Protein AF-A0A8T7GQ48-F1 (afdb_monomer_lite)

Foldseek 3Di:
DDDPDDDLLVLLVLLLVLLVLLVVLLVVLCVDPLCVVLSVVLVVLSVLLNVVSVVCNVVSPLVPQSVSLQVSLVSLQVSLVVSVVVVNNSSSVSSNSSSVSSVVSNVSD

Radius of gyration: 14.79 Å; chains: 1; bounding box: 30×19×54 Å

Secondary structure (DSSP, 8-state):
----S--HHHHHHHHHHHHHHHHHHHHHHTTSSTTHHHHHHHHHHHHHHHHHHHHHHHHT-TTS--HHHHHHHHHHHHHHHHHHHTT-HHHHHHHHHHHHHHHHHHHH-

Sequence (109 aa):
MGEPLGGPVERLERIRELVLEALSLLREACRSVCARESCERLEDPVAAAMDEAEEAARLGAPWLRLQSLQQAARMLEEEASRLEAAGCVEEAGLLREAARRLYMADALA

Structure (mmCIF, N/CA/C/O backbone):
data_AF-A0A8T7GQ48-F1
#
_entry.id   AF-A0A8T7GQ48-F1
#
loop_
_atom_site.group_PDB
_atom_site.id
_atom_site.type_symbol
_atom_site.label_atom_id
_atom_site.label_alt_id
_atom_site.label_comp_id
_atom_site.label_asym_id
_atom_site.label_entity_id
_atom_site.label_seq_id
_atom_site.pdbx_PDB_ins_code
_atom_site.Cartn_x
_atom_site.Cartn_y
_atom_site.Cartn_z
_atom_site.occupancy
_atom_site.B_iso_or_equiv
_atom_site.auth_seq_id
_atom_site.auth_comp_id
_atom_site.auth_asym_id
_atom_site.auth_atom_id
_atom_site.pdbx_PDB_model_num
ATOM 1 N N . MET A 1 1 ? -4.141 -3.339 -39.719 1.00 41.97 1 MET A N 1
ATOM 2 C CA . MET A 1 1 ? -2.867 -2.879 -39.141 1.00 41.97 1 MET A CA 1
ATOM 3 C C . MET A 1 1 ? -3.191 -2.501 -37.711 1.00 41.97 1 MET A C 1
ATOM 5 O O . MET A 1 1 ? -3.859 -1.500 -37.518 1.00 41.97 1 MET A O 1
ATOM 9 N N . GLY A 1 2 ? -2.934 -3.398 -36.759 1.00 49.22 2 GLY A N 1
ATOM 10 C CA . GLY A 1 2 ? -3.160 -3.120 -35.342 1.00 49.22 2 GLY A CA 1
ATOM 11 C C . GLY A 1 2 ? -1.850 -2.606 -34.778 1.00 49.22 2 GLY A C 1
ATOM 12 O O . GLY A 1 2 ? -0.868 -3.344 -34.796 1.00 49.22 2 GLY A O 1
ATOM 13 N N . GLU A 1 3 ? -1.809 -1.340 -34.387 1.00 50.81 3 GLU A N 1
ATOM 14 C CA . GLU A 1 3 ? -0.673 -0.798 -33.648 1.00 50.81 3 GLU A CA 1
ATOM 15 C C . GLU A 1 3 ? -0.535 -1.607 -32.348 1.00 50.81 3 GLU A C 1
ATOM 17 O O . GLU A 1 3 ? -1.541 -1.828 -31.662 1.00 50.81 3 GLU A O 1
ATOM 22 N N . PRO A 1 4 ? 0.650 -2.165 -32.044 1.00 55.75 4 PRO A N 1
ATOM 23 C CA . PRO A 1 4 ? 0.827 -2.911 -30.818 1.00 55.75 4 PRO A CA 1
ATOM 24 C C . PRO A 1 4 ? 0.701 -1.946 -29.642 1.00 55.75 4 PRO A C 1
ATOM 26 O O . PRO A 1 4 ? 1.206 -0.828 -29.685 1.00 55.75 4 PRO A O 1
ATOM 29 N N . LEU A 1 5 ? -0.016 -2.428 -28.630 1.00 57.53 5 LEU A N 1
ATOM 30 C CA . LEU A 1 5 ? -0.135 -1.915 -27.268 1.00 57.53 5 LEU A CA 1
ATOM 31 C C . LEU A 1 5 ? 1.051 -1.030 -26.869 1.00 57.53 5 LEU A C 1
ATOM 33 O O . LEU A 1 5 ? 2.199 -1.425 -27.076 1.00 57.53 5 LEU A O 1
ATOM 37 N N . GLY A 1 6 ? 0.714 0.127 -26.298 1.00 56.41 6 GLY A N 1
ATOM 38 C CA . GLY A 1 6 ? 1.565 1.291 -26.096 1.00 56.41 6 GLY A CA 1
ATOM 39 C C . GLY A 1 6 ? 3.026 1.029 -25.742 1.00 56.41 6 GLY A C 1
ATOM 40 O O . GLY A 1 6 ? 3.387 0.054 -25.075 1.00 56.41 6 GLY A O 1
ATOM 41 N N . GLY A 1 7 ? 3.878 1.925 -26.231 1.00 65.44 7 GLY A N 1
ATOM 42 C CA . GLY A 1 7 ? 5.327 1.789 -26.149 1.00 65.44 7 GLY A CA 1
ATOM 43 C C . GLY A 1 7 ? 5.846 1.682 -24.705 1.00 65.44 7 GLY A C 1
ATOM 44 O O . GLY A 1 7 ? 5.127 1.965 -23.746 1.00 65.44 7 GLY A O 1
ATOM 45 N N . PRO A 1 8 ? 7.131 1.328 -24.515 1.00 68.12 8 PRO A N 1
ATOM 46 C CA . PRO A 1 8 ? 7.749 1.222 -23.187 1.00 68.12 8 PRO A CA 1
ATOM 47 C C . PRO A 1 8 ? 7.594 2.495 -22.332 1.00 68.12 8 PRO A C 1
ATOM 49 O O . PRO A 1 8 ? 7.585 2.408 -21.110 1.00 68.12 8 PRO A O 1
ATOM 52 N N . VAL A 1 9 ? 7.408 3.657 -22.965 1.00 71.31 9 VAL A N 1
ATOM 53 C CA . VAL A 1 9 ? 7.123 4.937 -22.301 1.00 71.31 9 VAL A CA 1
ATOM 54 C C . VAL A 1 9 ? 5.718 4.969 -21.685 1.00 71.31 9 VAL A C 1
ATOM 56 O O . VAL A 1 9 ? 5.598 5.261 -20.501 1.00 71.31 9 VAL A O 1
ATOM 59 N N . GLU A 1 10 ? 4.671 4.589 -22.425 1.00 77.56 10 GLU A N 1
ATOM 60 C CA . GLU A 1 10 ? 3.280 4.594 -21.930 1.00 77.56 10 GLU A CA 1
ATOM 61 C C . GLU A 1 10 ? 3.091 3.639 -20.745 1.00 77.56 10 GLU A C 1
ATOM 63 O O . GLU A 1 10 ? 2.353 3.921 -19.802 1.00 77.56 10 GLU A O 1
ATOM 68 N N . ARG A 1 11 ? 3.804 2.509 -20.761 1.00 78.12 11 ARG A N 1
ATOM 69 C CA . ARG A 1 11 ? 3.823 1.552 -19.651 1.00 78.12 11 ARG A CA 1
ATOM 70 C C . ARG A 1 11 ? 4.432 2.158 -18.384 1.00 78.12 11 ARG A C 1
ATOM 72 O O . ARG A 1 11 ? 3.855 2.009 -17.312 1.00 78.12 11 ARG A O 1
ATOM 79 N N . LEU A 1 12 ? 5.565 2.851 -18.503 1.00 76.69 12 LEU A N 1
ATOM 80 C CA . LEU A 1 12 ? 6.220 3.514 -17.371 1.00 76.69 12 LEU A CA 1
ATOM 81 C C . LEU A 1 12 ? 5.378 4.675 -16.828 1.00 76.69 12 LEU A C 1
ATOM 83 O O . LEU A 1 12 ? 5.261 4.827 -15.612 1.00 76.69 12 LEU A O 1
ATOM 87 N N . GLU A 1 13 ? 4.741 5.453 -17.706 1.00 81.62 13 GLU A N 1
ATOM 88 C CA . GLU A 1 13 ? 3.782 6.482 -17.292 1.00 81.62 13 GLU A CA 1
ATOM 89 C C . GLU A 1 13 ? 2.617 5.864 -16.517 1.00 81.62 13 GLU A C 1
ATOM 91 O O . GLU A 1 13 ? 2.270 6.356 -15.443 1.00 81.62 13 GLU A O 1
ATOM 96 N N . ARG A 1 14 ? 2.090 4.725 -16.979 1.00 86.00 14 ARG A N 1
ATOM 97 C CA . ARG A 1 14 ? 0.995 4.037 -16.294 1.00 86.00 14 ARG A CA 1
ATOM 98 C C . ARG A 1 14 ? 1.387 3.487 -14.923 1.00 86.00 14 ARG A C 1
ATOM 100 O O . ARG A 1 14 ? 0.605 3.592 -13.980 1.00 86.00 14 ARG A O 1
ATOM 107 N N . ILE A 1 15 ? 2.583 2.911 -14.799 1.00 83.56 15 ILE A N 1
ATOM 108 C CA . ILE A 1 15 ? 3.137 2.463 -13.510 1.00 83.56 15 ILE A CA 1
ATOM 109 C C . ILE A 1 15 ? 3.218 3.652 -12.549 1.00 83.56 15 ILE A C 1
ATOM 111 O O . ILE A 1 15 ? 2.735 3.569 -11.420 1.00 83.56 15 ILE A O 1
ATOM 115 N N . ARG A 1 16 ? 3.753 4.786 -13.015 1.00 82.94 16 ARG A N 1
ATOM 116 C CA . ARG A 1 16 ? 3.862 6.010 -12.215 1.00 82.94 16 ARG A CA 1
ATOM 117 C C . ARG A 1 16 ? 2.498 6.532 -11.762 1.00 82.94 16 ARG A C 1
ATOM 119 O O . ARG A 1 16 ? 2.359 6.895 -10.598 1.00 82.94 16 ARG A O 1
ATOM 126 N N . GLU A 1 17 ? 1.502 6.565 -12.647 1.00 88.56 17 GLU A N 1
ATOM 127 C CA . GLU A 1 17 ? 0.133 6.955 -12.285 1.00 88.56 17 GLU A CA 1
ATOM 128 C C . GLU A 1 17 ? -0.421 6.074 -11.162 1.00 88.56 17 GLU A C 1
ATOM 130 O O . GLU A 1 17 ? -0.879 6.594 -10.149 1.00 88.56 17 GLU A O 1
ATOM 135 N N . LEU A 1 18 ? -0.313 4.750 -11.298 1.00 89.56 18 LEU A N 1
ATOM 136 C CA . LEU A 1 18 ? -0.825 3.804 -10.304 1.00 89.56 18 LEU A CA 1
ATOM 137 C C . LEU A 1 18 ? -0.149 3.974 -8.937 1.00 89.56 18 LEU A C 1
ATOM 139 O O . LEU A 1 18 ? -0.826 3.939 -7.909 1.00 89.56 18 LEU A O 1
ATOM 143 N N . VAL A 1 19 ? 1.167 4.203 -8.914 1.00 85.56 19 VAL A N 1
ATOM 144 C CA . VAL A 1 19 ? 1.913 4.474 -7.675 1.00 85.56 19 VAL A CA 1
ATOM 145 C C . VAL A 1 19 ? 1.458 5.792 -7.035 1.00 85.56 19 VAL A C 1
ATOM 147 O O . VAL A 1 19 ? 1.228 5.845 -5.825 1.00 85.56 19 VAL A O 1
ATOM 150 N N . LEU A 1 20 ? 1.254 6.848 -7.830 1.00 87.19 20 LEU A N 1
ATOM 151 C CA . LEU A 1 20 ? 0.733 8.132 -7.342 1.00 87.19 20 LEU A CA 1
ATOM 152 C C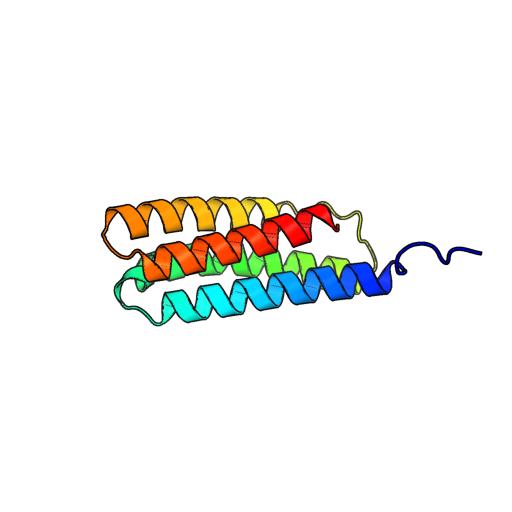 . LEU A 1 20 ? -0.692 8.015 -6.786 1.00 87.19 20 LEU A C 1
ATOM 154 O O . LEU A 1 20 ? -1.002 8.613 -5.754 1.00 87.19 20 LEU A O 1
ATOM 158 N N . GLU A 1 21 ? -1.549 7.227 -7.43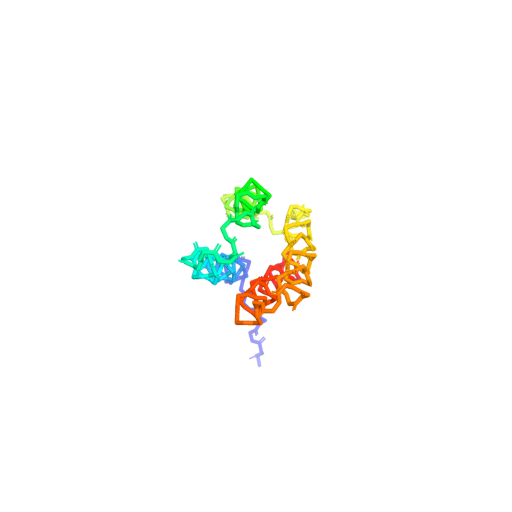1 1.00 91.50 21 GLU A N 1
ATOM 159 C CA . GLU A 1 21 ? -2.903 6.956 -6.947 1.00 91.50 21 GLU A CA 1
ATOM 160 C C . GLU A 1 21 ? -2.879 6.186 -5.617 1.00 91.50 21 GLU A C 1
ATOM 162 O O . GLU A 1 21 ? -3.588 6.568 -4.683 1.00 91.50 21 GLU A O 1
ATOM 167 N N . ALA A 1 22 ? -2.010 5.176 -5.480 1.00 89.38 22 ALA A N 1
ATOM 168 C CA . ALA A 1 22 ? -1.820 4.444 -4.224 1.00 89.38 22 ALA A CA 1
ATOM 169 C C . ALA A 1 22 ? -1.412 5.370 -3.065 1.00 89.38 22 ALA A C 1
ATOM 171 O O . ALA A 1 22 ? -1.956 5.280 -1.965 1.00 89.38 22 ALA A O 1
ATOM 172 N N . LEU A 1 23 ? -0.500 6.312 -3.318 1.00 86.75 23 LEU A N 1
ATOM 173 C CA . LEU A 1 23 ? -0.066 7.302 -2.328 1.00 86.75 23 LEU A CA 1
ATOM 174 C C . LEU A 1 23 ? -1.168 8.268 -1.929 1.00 86.75 23 LEU A C 1
ATOM 176 O O . LEU A 1 23 ? -1.251 8.657 -0.766 1.00 86.75 23 LEU A O 1
ATOM 180 N N . SER A 1 24 ? -1.986 8.695 -2.889 1.00 91.38 24 SER A N 1
ATOM 181 C CA . SER A 1 24 ? -3.107 9.583 -2.600 1.00 91.38 24 SER A CA 1
ATOM 182 C C . SER A 1 24 ? -4.084 8.908 -1.639 1.00 91.38 24 SER A C 1
ATOM 184 O O . SER A 1 24 ? -4.492 9.526 -0.657 1.00 91.38 24 SER A O 1
ATOM 186 N N . LEU A 1 25 ? -4.395 7.633 -1.882 1.00 92.19 25 LEU A N 1
ATOM 187 C CA . LEU A 1 25 ? -5.266 6.822 -1.029 1.00 92.19 25 LEU A CA 1
ATOM 188 C C . LEU A 1 25 ? -4.657 6.589 0.355 1.00 92.19 25 LEU A C 1
ATOM 190 O O . LEU A 1 25 ? -5.337 6.768 1.362 1.00 92.19 25 LEU A O 1
ATOM 194 N N . LEU A 1 26 ? -3.361 6.265 0.420 1.00 89.06 26 LEU A N 1
ATOM 195 C CA . LEU A 1 26 ? -2.648 6.135 1.689 1.00 89.06 26 LEU A CA 1
ATOM 196 C C . LEU A 1 26 ? -2.709 7.443 2.482 1.00 89.06 26 LEU A C 1
ATOM 198 O O . LEU A 1 26 ? -3.124 7.443 3.633 1.00 89.06 26 LEU A O 1
ATOM 202 N N . ARG A 1 27 ? -2.361 8.577 1.864 1.00 89.94 27 ARG A N 1
ATOM 203 C CA . ARG A 1 27 ? -2.414 9.898 2.512 1.00 89.94 27 ARG A CA 1
ATOM 204 C C . ARG A 1 27 ? -3.812 10.253 2.993 1.00 89.94 27 ARG A C 1
ATOM 206 O O . ARG A 1 27 ? -3.938 10.910 4.023 1.00 89.94 27 ARG A O 1
ATOM 213 N N . GLU A 1 28 ? -4.842 9.860 2.252 1.00 92.50 28 GLU A N 1
ATOM 214 C CA . GLU A 1 28 ? -6.227 10.031 2.671 1.00 92.50 28 GLU A CA 1
ATOM 215 C C . GLU A 1 28 ? -6.543 9.187 3.909 1.00 92.50 28 GLU A C 1
ATOM 217 O O . GLU A 1 28 ? -7.037 9.742 4.890 1.00 92.50 28 GLU A O 1
ATOM 222 N N . ALA A 1 29 ? -6.147 7.910 3.928 1.00 89.62 29 ALA A N 1
ATOM 223 C CA . ALA A 1 29 ? -6.280 7.051 5.104 1.00 89.62 29 ALA A CA 1
ATOM 224 C C . ALA A 1 29 ? -5.549 7.653 6.318 1.00 89.62 29 ALA A C 1
ATOM 226 O O . ALA A 1 29 ? -6.123 7.763 7.399 1.00 89.62 29 ALA A O 1
ATOM 227 N N . CYS A 1 30 ? -4.326 8.157 6.127 1.00 89.00 30 CYS A N 1
ATOM 228 C CA . CYS A 1 30 ? -3.495 8.739 7.187 1.00 89.00 30 CYS A CA 1
ATOM 229 C C . CYS A 1 30 ? -4.030 10.041 7.793 1.00 89.00 30 CYS A C 1
ATOM 231 O O . CYS A 1 30 ? -3.525 10.486 8.826 1.00 89.00 30 CYS A O 1
ATOM 233 N N . ARG A 1 31 ? -5.029 10.685 7.176 1.00 89.56 31 ARG A N 1
ATOM 234 C CA . ARG A 1 31 ? -5.712 11.836 7.791 1.00 89.56 31 ARG A CA 1
ATOM 235 C C . ARG A 1 31 ? -6.608 11.414 8.947 1.00 89.56 31 ARG A C 1
ATOM 237 O O . ARG A 1 31 ? -6.902 12.241 9.810 1.00 89.56 31 ARG A O 1
ATOM 244 N N . SER A 1 32 ? -7.037 10.156 8.964 1.00 88.88 32 SER A N 1
ATOM 245 C CA . SER A 1 32 ? -7.801 9.607 10.071 1.00 88.88 32 SER A CA 1
ATOM 246 C C . SER A 1 32 ? -6.896 9.291 11.253 1.00 88.88 32 SER A C 1
ATOM 248 O O . SER A 1 32 ? -5.804 8.740 11.113 1.00 88.88 32 SER A O 1
ATOM 250 N N . VAL A 1 33 ? -7.390 9.588 12.454 1.00 88.19 33 VAL A N 1
ATOM 251 C CA . VAL A 1 33 ? -6.707 9.222 13.700 1.00 88.19 33 VAL A CA 1
ATOM 252 C C . VAL A 1 33 ? -6.589 7.703 13.823 1.00 88.19 33 VAL A C 1
ATOM 254 O O . VAL A 1 33 ? -5.611 7.225 14.394 1.00 88.19 33 VAL A O 1
ATOM 257 N N . CYS A 1 34 ? -7.533 6.944 13.257 1.00 87.88 34 CYS A N 1
ATOM 258 C CA . CYS A 1 34 ? -7.519 5.493 13.383 1.00 87.88 34 CYS A CA 1
ATOM 259 C C . CYS A 1 34 ? -6.373 4.827 12.610 1.00 87.88 34 CYS A C 1
ATOM 261 O O . CYS A 1 34 ? -5.795 3.853 13.082 1.00 87.88 34 CYS A O 1
ATOM 263 N N . ALA A 1 35 ? -5.996 5.376 11.455 1.00 85.88 35 ALA A N 1
ATOM 264 C CA . ALA A 1 35 ? -4.938 4.814 10.618 1.00 85.88 35 ALA A CA 1
ATOM 265 C C . ALA A 1 35 ? -3.549 5.398 10.895 1.00 85.88 35 ALA A C 1
ATOM 267 O O . ALA A 1 35 ? -2.588 5.016 10.235 1.00 85.88 35 ALA A O 1
ATOM 268 N N . ARG A 1 36 ? -3.415 6.312 11.864 1.00 86.00 36 ARG A N 1
ATOM 269 C CA . ARG A 1 36 ? -2.170 7.054 12.099 1.00 86.00 36 ARG A CA 1
ATOM 270 C C . ARG A 1 36 ? -0.977 6.141 12.393 1.00 86.00 36 ARG A C 1
ATOM 272 O O . ARG A 1 36 ? 0.051 6.280 11.742 1.00 86.00 36 ARG A O 1
ATOM 279 N N . GLU A 1 37 ? -1.139 5.179 13.302 1.00 86.69 37 GLU A N 1
ATOM 280 C CA . GLU A 1 37 ? -0.072 4.223 13.643 1.00 86.69 37 GLU A CA 1
ATOM 281 C C . GLU A 1 37 ? 0.276 3.313 12.453 1.00 86.69 37 GLU A C 1
ATOM 283 O O . GLU A 1 37 ? 1.448 3.063 12.173 1.00 86.69 37 GLU A O 1
ATOM 288 N N . SER A 1 38 ? -0.736 2.839 11.718 1.00 86.50 38 SER A N 1
ATOM 289 C CA . SER A 1 38 ? -0.536 2.047 10.500 1.00 86.50 38 SER A CA 1
ATOM 290 C C . SER A 1 38 ? 0.228 2.838 9.439 1.00 86.50 38 SER A C 1
ATOM 292 O O . SER A 1 38 ? 1.124 2.305 8.797 1.00 86.50 38 SER A O 1
ATOM 294 N N . CYS A 1 39 ? -0.064 4.128 9.295 1.00 86.81 39 CYS A N 1
ATOM 295 C CA . CYS A 1 39 ? 0.628 5.004 8.362 1.00 86.81 39 CYS A CA 1
ATOM 296 C C . CYS A 1 39 ? 2.095 5.236 8.715 1.00 86.81 39 CYS A C 1
ATOM 298 O O . CYS A 1 39 ? 2.929 5.209 7.817 1.00 86.81 39 CYS A O 1
ATOM 300 N N . GLU A 1 40 ? 2.429 5.390 9.998 1.00 8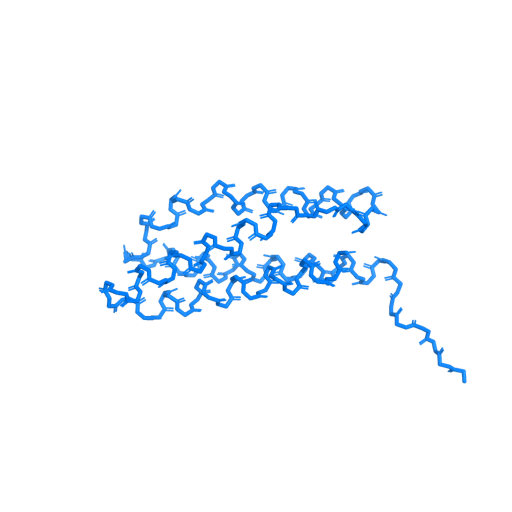6.81 40 GLU A N 1
ATOM 301 C CA . GLU A 1 40 ? 3.830 5.480 10.436 1.00 86.81 40 GLU A CA 1
ATOM 302 C C . GLU A 1 40 ? 4.612 4.203 10.087 1.00 86.81 40 GLU A C 1
ATOM 304 O O . GLU A 1 40 ? 5.780 4.272 9.716 1.00 86.81 40 GLU A O 1
ATOM 309 N N . ARG A 1 41 ? 3.965 3.030 10.130 1.00 85.25 41 ARG A N 1
ATOM 310 C CA . ARG A 1 41 ? 4.584 1.761 9.701 1.00 85.25 41 ARG A CA 1
ATOM 311 C C . ARG A 1 41 ? 4.711 1.615 8.186 1.00 85.25 41 ARG A C 1
ATOM 313 O O . ARG A 1 41 ? 5.572 0.871 7.722 1.00 85.25 41 ARG A O 1
ATOM 320 N N . LEU A 1 42 ? 3.827 2.261 7.430 1.00 85.81 42 LEU A N 1
ATOM 321 C CA . LEU A 1 42 ? 3.747 2.149 5.974 1.00 85.81 42 LEU A CA 1
ATOM 322 C C . LEU A 1 42 ? 4.574 3.209 5.237 1.00 85.81 42 LEU A C 1
ATOM 324 O O . LEU A 1 42 ? 4.808 3.046 4.045 1.00 85.81 42 LEU A O 1
ATOM 328 N N . GLU A 1 43 ? 5.032 4.263 5.915 1.00 82.81 43 GLU A N 1
ATOM 329 C CA . GLU A 1 43 ? 5.791 5.359 5.299 1.00 82.81 43 GLU A CA 1
ATOM 330 C C . GLU A 1 43 ? 7.077 4.869 4.611 1.00 82.81 43 GLU A C 1
ATOM 332 O O . GLU A 1 43 ? 7.241 5.074 3.409 1.00 82.81 43 GLU A O 1
ATOM 337 N N . ASP A 1 44 ? 7.935 4.154 5.340 1.00 83.62 44 ASP A N 1
ATOM 338 C CA . ASP A 1 44 ? 9.195 3.585 4.839 1.00 83.62 44 ASP A CA 1
ATOM 339 C C . ASP A 1 44 ? 9.019 2.617 3.647 1.00 83.62 44 ASP A C 1
ATOM 341 O O . ASP A 1 44 ? 9.621 2.839 2.593 1.00 83.62 44 ASP A O 1
ATOM 345 N N . PRO A 1 45 ? 8.192 1.552 3.742 1.00 81.44 45 PRO A N 1
ATOM 346 C CA . PRO A 1 45 ? 8.051 0.591 2.647 1.00 81.44 45 PRO A CA 1
ATOM 347 C C . PRO A 1 45 ? 7.407 1.210 1.403 1.00 81.44 45 PRO A C 1
ATOM 349 O O . PRO A 1 45 ? 7.753 0.837 0.282 1.00 81.44 45 PRO A O 1
ATOM 352 N N . VAL A 1 46 ? 6.489 2.165 1.574 1.00 79.00 46 VAL A N 1
ATOM 353 C CA . VAL A 1 46 ? 5.863 2.854 0.442 1.00 79.00 46 VAL A CA 1
ATOM 354 C C . VAL A 1 46 ? 6.840 3.837 -0.201 1.00 79.00 46 VAL A C 1
ATOM 356 O O . VAL A 1 46 ? 6.876 3.910 -1.428 1.00 79.00 46 VAL A O 1
ATOM 359 N N . ALA A 1 47 ? 7.673 4.533 0.580 1.00 82.56 47 ALA A N 1
ATOM 360 C CA . ALA A 1 47 ? 8.744 5.374 0.047 1.00 82.56 47 ALA A CA 1
ATOM 361 C C . ALA A 1 47 ? 9.756 4.551 -0.768 1.00 82.56 47 ALA A C 1
ATOM 363 O O . ALA A 1 47 ? 10.025 4.889 -1.917 1.00 82.56 47 ALA A O 1
ATOM 364 N N . ALA A 1 48 ? 10.216 3.409 -0.247 1.00 83.38 48 ALA A N 1
ATOM 365 C CA . ALA A 1 48 ? 11.113 2.511 -0.981 1.00 83.38 48 ALA A CA 1
ATOM 366 C C . ALA A 1 48 ? 10.504 2.031 -2.313 1.00 83.38 48 ALA A C 1
ATOM 368 O O . ALA A 1 48 ? 11.172 2.006 -3.347 1.00 83.38 48 ALA A O 1
ATOM 369 N N . ALA A 1 49 ? 9.210 1.701 -2.311 1.00 81.06 49 ALA A N 1
ATOM 370 C CA . ALA A 1 49 ? 8.496 1.307 -3.519 1.00 81.06 49 ALA A CA 1
ATOM 371 C C . ALA A 1 49 ? 8.377 2.448 -4.550 1.00 81.06 49 ALA A C 1
ATOM 373 O O . ALA A 1 49 ? 8.393 2.190 -5.756 1.00 81.06 49 ALA A O 1
ATOM 374 N N . MET A 1 50 ? 8.284 3.705 -4.096 1.00 77.00 50 MET A N 1
ATOM 375 C CA . MET A 1 50 ? 8.322 4.878 -4.973 1.00 77.00 50 MET A CA 1
ATOM 376 C C . MET A 1 50 ? 9.695 5.098 -5.595 1.00 77.00 50 MET A C 1
ATOM 378 O O . MET A 1 50 ? 9.768 5.314 -6.803 1.00 77.00 50 MET A O 1
ATOM 382 N N . ASP A 1 51 ? 10.754 5.069 -4.784 1.00 83.31 51 ASP A N 1
ATOM 383 C CA . ASP A 1 51 ? 12.125 5.271 -5.252 1.00 83.31 51 ASP A CA 1
ATOM 384 C C . ASP A 1 51 ? 12.484 4.235 -6.325 1.00 83.31 51 ASP A C 1
ATOM 386 O O . ASP A 1 51 ? 12.997 4.595 -7.383 1.00 83.31 51 ASP A O 1
ATOM 390 N N . GLU A 1 52 ? 12.109 2.966 -6.125 1.00 80.06 52 GLU A N 1
ATOM 391 C CA . GLU A 1 52 ? 12.298 1.925 -7.141 1.00 80.06 52 GLU A CA 1
ATOM 392 C C . GLU A 1 52 ? 11.511 2.199 -8.429 1.00 80.06 52 GLU A C 1
ATOM 394 O O . GLU A 1 52 ? 12.046 2.031 -9.528 1.00 80.06 52 GLU A O 1
ATOM 399 N N . ALA A 1 53 ? 10.253 2.636 -8.323 1.00 74.75 53 ALA A N 1
ATOM 400 C CA . ALA A 1 53 ? 9.437 2.948 -9.494 1.00 74.75 53 ALA A CA 1
ATOM 401 C C . ALA A 1 53 ? 9.980 4.165 -10.269 1.00 74.75 53 ALA A C 1
ATOM 403 O O . ALA A 1 53 ? 10.001 4.157 -11.504 1.00 74.75 53 ALA A O 1
ATOM 404 N N . GLU A 1 54 ? 10.445 5.204 -9.567 1.00 76.62 54 GLU A N 1
ATOM 405 C CA . GLU A 1 54 ? 11.061 6.385 -10.179 1.00 76.62 54 GLU A CA 1
ATOM 406 C C . GLU A 1 54 ? 12.410 6.043 -10.823 1.00 76.62 54 GLU A C 1
ATOM 408 O O . GLU A 1 54 ? 12.694 6.481 -11.942 1.00 76.62 54 GLU A O 1
ATOM 413 N N . GLU A 1 55 ? 13.220 5.214 -10.167 1.00 79.88 55 GLU A N 1
ATOM 414 C CA . GLU A 1 55 ? 14.496 4.752 -10.701 1.00 79.88 55 GLU A CA 1
ATOM 415 C C . GLU A 1 55 ? 14.303 3.870 -11.941 1.00 79.88 55 GLU A C 1
ATOM 417 O O . GLU A 1 55 ? 14.957 4.098 -12.962 1.00 79.88 55 GLU A O 1
ATOM 422 N N . ALA A 1 56 ? 13.347 2.936 -11.926 1.00 73.31 56 ALA A N 1
ATOM 423 C CA . ALA A 1 56 ? 13.008 2.124 -13.096 1.00 73.31 56 ALA A CA 1
ATOM 424 C C . ALA A 1 56 ? 12.536 2.986 -14.280 1.00 73.31 56 ALA A C 1
ATOM 426 O O . ALA A 1 56 ? 12.950 2.753 -15.424 1.00 73.31 56 ALA A O 1
ATOM 427 N N . ALA A 1 57 ? 11.736 4.024 -14.012 1.00 71.06 57 ALA A N 1
ATOM 428 C CA . ALA A 1 57 ? 11.315 4.991 -15.021 1.00 71.06 57 ALA A CA 1
ATOM 429 C C . ALA A 1 57 ? 12.492 5.815 -15.567 1.00 71.06 57 ALA A C 1
ATOM 431 O O . ALA A 1 57 ? 12.605 5.988 -16.782 1.00 71.06 57 ALA A O 1
ATOM 432 N N . ARG A 1 58 ? 13.404 6.280 -14.701 1.00 72.88 58 ARG A N 1
ATOM 433 C CA . ARG A 1 58 ? 14.604 7.040 -15.096 1.00 72.88 58 ARG A CA 1
ATOM 434 C C . ARG A 1 58 ? 15.570 6.199 -15.929 1.00 72.88 58 ARG A C 1
ATOM 436 O O . ARG A 1 58 ? 16.144 6.706 -16.890 1.00 72.88 58 ARG A O 1
ATOM 443 N N . LEU A 1 59 ? 15.762 4.935 -15.562 1.00 76.75 59 LEU A N 1
ATOM 444 C CA . LEU A 1 59 ? 16.657 4.007 -16.255 1.00 76.75 59 LEU A CA 1
ATOM 445 C C . LEU A 1 59 ? 16.044 3.445 -17.546 1.00 76.75 59 LEU A C 1
ATOM 447 O O . LEU A 1 59 ? 16.753 2.799 -18.317 1.00 76.75 59 LEU A O 1
ATOM 451 N N . GLY A 1 60 ? 14.745 3.668 -17.787 1.00 68.50 60 GLY A N 1
ATOM 452 C CA . GLY A 1 60 ? 14.023 3.050 -18.899 1.00 68.50 60 GLY A CA 1
ATOM 453 C C . GLY A 1 60 ? 14.059 1.522 -18.824 1.00 68.50 60 GLY A C 1
ATOM 454 O O . GLY A 1 60 ? 14.103 0.858 -19.859 1.00 68.50 60 GLY A O 1
ATOM 455 N N . ALA A 1 61 ? 14.100 0.976 -17.606 1.00 67.56 61 ALA A N 1
ATOM 456 C CA . ALA A 1 61 ? 14.303 -0.439 -17.325 1.00 67.56 61 ALA A CA 1
ATOM 457 C C . ALA A 1 61 ? 13.020 -1.048 -16.732 1.00 67.56 61 ALA A C 1
ATOM 459 O O . ALA A 1 61 ? 12.974 -1.316 -15.532 1.00 67.56 61 ALA A O 1
ATOM 460 N N . PRO A 1 62 ? 11.973 -1.285 -17.548 1.00 59.47 62 PRO A N 1
ATOM 461 C CA . PRO A 1 62 ? 10.709 -1.846 -17.063 1.00 59.47 62 PRO A CA 1
ATOM 462 C C . PRO A 1 62 ? 10.881 -3.255 -16.476 1.00 59.47 62 PRO A C 1
ATOM 464 O O . PRO A 1 62 ? 10.149 -3.640 -15.583 1.00 59.47 62 PRO A O 1
ATOM 467 N N . TRP A 1 63 ? 11.912 -3.995 -16.898 1.00 59.72 63 TRP A N 1
ATOM 468 C CA . TRP A 1 63 ? 12.240 -5.335 -16.393 1.00 59.72 63 TRP A CA 1
ATOM 469 C C . TRP A 1 63 ? 12.882 -5.357 -14.999 1.00 59.72 63 TRP A C 1
ATOM 471 O O . TRP A 1 63 ? 13.249 -6.438 -14.521 1.00 59.72 63 TRP A O 1
ATOM 481 N N . LEU A 1 64 ? 13.098 -4.204 -14.356 1.00 64.94 64 LEU A N 1
ATOM 482 C CA . LEU A 1 64 ? 13.550 -4.198 -12.972 1.00 64.94 64 LEU A CA 1
ATOM 483 C C . LEU A 1 64 ? 12.414 -4.768 -12.119 1.00 64.94 64 LEU A C 1
ATOM 485 O O . LEU A 1 64 ? 11.327 -4.205 -12.069 1.00 64.94 64 LEU A O 1
ATOM 489 N N . ARG A 1 65 ? 12.645 -5.913 -11.472 1.00 63.31 65 ARG A N 1
ATOM 490 C CA . ARG A 1 65 ? 11.666 -6.475 -10.538 1.00 63.31 65 ARG A CA 1
ATOM 491 C C . ARG A 1 65 ? 11.487 -5.492 -9.388 1.00 63.31 65 ARG A C 1
ATOM 493 O O . ARG A 1 65 ? 12.376 -5.393 -8.544 1.00 63.31 65 ARG A O 1
ATOM 500 N N . LEU A 1 66 ? 10.336 -4.834 -9.351 1.00 68.38 66 LEU A N 1
ATOM 501 C CA . LEU A 1 66 ? 9.951 -3.889 -8.310 1.00 68.38 66 LEU A CA 1
ATOM 502 C C . LEU A 1 66 ? 9.504 -4.658 -7.058 1.00 68.38 66 LEU A C 1
ATOM 504 O O . LEU A 1 66 ? 8.334 -4.650 -6.678 1.00 68.38 66 LEU A O 1
ATOM 508 N N . GLN A 1 67 ? 10.431 -5.391 -6.432 1.00 75.38 67 GLN A N 1
ATOM 509 C CA . GLN A 1 67 ? 10.128 -6.221 -5.258 1.00 75.38 67 GLN A CA 1
ATOM 510 C C . GLN A 1 67 ? 9.538 -5.387 -4.117 1.00 75.38 67 GLN A C 1
ATOM 512 O O . GLN A 1 67 ? 8.678 -5.882 -3.382 1.00 75.38 67 GLN A O 1
ATOM 517 N N . SER A 1 68 ? 9.925 -4.112 -4.025 1.00 83.19 68 SER A N 1
ATOM 518 C CA . SER A 1 68 ? 9.361 -3.190 -3.045 1.00 83.19 68 SER A CA 1
ATOM 519 C C . SER A 1 68 ? 7.891 -2.858 -3.302 1.00 83.19 68 SER A C 1
ATOM 521 O O . SER A 1 68 ? 7.159 -2.671 -2.334 1.00 83.19 68 SER A O 1
ATOM 523 N N . LEU A 1 69 ? 7.394 -2.878 -4.551 1.00 82.62 69 LEU A N 1
ATOM 524 C CA . LEU A 1 69 ? 5.956 -2.701 -4.821 1.00 82.62 69 LEU A CA 1
ATOM 525 C C . LEU A 1 69 ? 5.133 -3.861 -4.263 1.00 82.62 69 LEU A C 1
ATOM 527 O O . LEU A 1 69 ? 4.128 -3.624 -3.595 1.00 82.62 69 LEU A O 1
ATOM 531 N N . GLN A 1 70 ? 5.560 -5.110 -4.490 1.00 86.00 70 GLN A N 1
ATOM 532 C CA . GLN A 1 70 ? 4.867 -6.272 -3.921 1.00 86.00 70 GLN A CA 1
ATOM 533 C C . GLN A 1 70 ? 4.928 -6.279 -2.394 1.00 86.00 70 GLN A C 1
ATOM 535 O O . GLN A 1 70 ? 3.945 -6.628 -1.738 1.00 86.00 70 GLN A O 1
ATOM 540 N N . GLN A 1 71 ? 6.073 -5.905 -1.821 1.00 89.56 71 GLN A N 1
ATOM 541 C CA . GLN A 1 71 ? 6.224 -5.824 -0.374 1.00 89.56 71 GLN A CA 1
ATOM 542 C C . GLN A 1 71 ? 5.314 -4.744 0.220 1.00 89.56 71 GLN A C 1
ATOM 544 O O . GLN A 1 71 ? 4.564 -5.032 1.152 1.00 89.56 71 GLN A O 1
ATOM 549 N N . ALA A 1 72 ? 5.315 -3.539 -0.352 1.00 89.19 72 ALA A N 1
ATOM 550 C CA . ALA A 1 72 ? 4.443 -2.450 0.072 1.00 89.19 72 ALA A CA 1
ATOM 551 C C . ALA A 1 72 ? 2.959 -2.817 -0.080 1.00 89.19 72 ALA A C 1
ATOM 553 O O . ALA A 1 72 ? 2.175 -2.573 0.836 1.00 89.19 72 ALA A O 1
ATOM 554 N N . ALA A 1 73 ? 2.574 -3.468 -1.183 1.00 91.44 73 ALA A N 1
ATOM 555 C CA . ALA A 1 73 ? 1.205 -3.935 -1.401 1.00 91.44 73 ALA A CA 1
ATOM 556 C C . ALA A 1 73 ? 0.754 -4.922 -0.314 1.00 91.44 73 ALA A C 1
ATOM 558 O O . ALA A 1 73 ? -0.321 -4.756 0.259 1.00 91.44 73 ALA A O 1
ATOM 559 N N . ARG A 1 74 ? 1.596 -5.901 0.036 1.00 92.19 74 ARG A N 1
ATOM 560 C CA . ARG A 1 74 ? 1.298 -6.846 1.123 1.00 92.19 74 ARG A CA 1
ATOM 561 C C . ARG A 1 74 ? 1.163 -6.157 2.472 1.00 92.19 74 ARG A C 1
ATOM 563 O O . ARG A 1 74 ? 0.207 -6.427 3.191 1.00 92.19 74 ARG A O 1
ATOM 570 N N . MET A 1 75 ? 2.075 -5.244 2.795 1.00 93.12 75 MET A N 1
ATOM 571 C CA . MET A 1 75 ? 2.008 -4.505 4.057 1.00 93.12 75 MET A CA 1
ATOM 572 C C . MET A 1 75 ? 0.731 -3.662 4.150 1.00 93.12 75 MET A C 1
ATOM 574 O O . MET A 1 75 ? 0.101 -3.621 5.205 1.00 93.12 75 MET A O 1
ATOM 578 N N . LEU A 1 76 ? 0.303 -3.047 3.043 1.00 93.44 76 LEU A N 1
ATOM 579 C CA . LEU A 1 76 ? -0.970 -2.328 2.969 1.00 93.44 76 LEU A CA 1
ATOM 580 C C . LEU A 1 76 ? -2.171 -3.252 3.227 1.00 93.44 76 LEU A C 1
ATOM 582 O O . LEU A 1 76 ? -3.086 -2.859 3.947 1.00 93.44 76 LEU A O 1
ATOM 586 N N . GLU A 1 77 ? -2.176 -4.480 2.699 1.00 94.69 77 GLU A N 1
ATOM 587 C CA . GLU A 1 77 ? -3.242 -5.462 2.969 1.00 94.69 77 GLU A CA 1
ATOM 588 C C . GLU A 1 77 ? -3.259 -5.944 4.427 1.00 94.69 77 GLU A C 1
ATOM 590 O O . GLU A 1 77 ? -4.331 -6.126 5.020 1.00 94.69 77 GLU A O 1
ATOM 595 N N . GLU A 1 78 ? -2.082 -6.142 5.023 1.00 93.75 78 GLU A N 1
ATOM 596 C CA . GLU A 1 78 ? -1.953 -6.520 6.430 1.00 93.75 78 GLU A CA 1
ATOM 597 C C . GLU A 1 78 ? -2.473 -5.409 7.350 1.00 93.75 78 GLU A C 1
ATOM 599 O O . GLU A 1 78 ? -3.275 -5.677 8.248 1.00 93.75 78 GLU A O 1
ATOM 604 N N . GLU A 1 79 ? -2.085 -4.157 7.104 1.00 93.19 79 GLU A N 1
ATOM 605 C CA . GLU A 1 79 ? -2.571 -3.010 7.875 1.00 93.19 79 GLU A CA 1
ATOM 606 C C . GLU A 1 79 ? -4.059 -2.743 7.632 1.00 93.19 79 GLU A C 1
ATOM 608 O O . GLU A 1 79 ? -4.792 -2.482 8.585 1.00 93.19 79 GLU A O 1
ATOM 613 N N . ALA A 1 80 ? -4.556 -2.910 6.403 1.00 93.44 80 ALA A N 1
ATOM 614 C CA . ALA A 1 80 ? -5.988 -2.842 6.124 1.00 93.44 80 ALA A CA 1
ATOM 615 C C . ALA A 1 80 ? -6.784 -3.846 6.967 1.00 93.44 80 ALA A C 1
ATOM 617 O O . ALA A 1 80 ? -7.820 -3.511 7.539 1.00 93.44 80 ALA A O 1
ATOM 618 N N . SER A 1 81 ? -6.286 -5.078 7.077 1.00 94.56 81 SER A N 1
ATOM 619 C CA . SER A 1 81 ? -6.936 -6.122 7.873 1.00 94.56 81 SER A CA 1
ATOM 620 C C . SER A 1 81 ? -6.940 -5.780 9.367 1.00 94.56 81 SER A C 1
ATOM 622 O O . SER A 1 81 ? -7.921 -6.052 10.060 1.00 94.56 81 SER A O 1
ATOM 624 N N . ARG A 1 82 ? -5.878 -5.134 9.868 1.00 93.19 82 ARG A N 1
ATOM 625 C CA . ARG A 1 82 ? -5.818 -4.634 11.252 1.00 93.19 82 ARG A CA 1
ATOM 626 C C . ARG A 1 82 ? -6.804 -3.496 11.497 1.00 93.19 82 ARG A C 1
ATOM 628 O O . ARG A 1 82 ? -7.495 -3.516 12.513 1.00 93.19 82 ARG A O 1
ATOM 635 N N . LEU A 1 83 ? -6.900 -2.541 10.573 1.00 92.44 83 LEU A N 1
ATOM 636 C CA . LEU A 1 83 ? -7.838 -1.422 10.677 1.00 92.44 83 LEU A CA 1
ATOM 637 C C . LEU A 1 83 ? -9.288 -1.891 10.637 1.00 92.44 83 LEU A C 1
ATOM 639 O O . LEU A 1 83 ? -10.093 -1.453 11.454 1.00 92.44 83 LEU A O 1
ATOM 643 N N . GLU A 1 84 ? -9.616 -2.844 9.767 1.00 93.19 84 GLU A N 1
ATOM 644 C CA . GLU A 1 84 ? -10.955 -3.427 9.720 1.00 93.19 84 GLU A CA 1
ATOM 645 C C . GLU A 1 84 ? -11.304 -4.152 11.029 1.00 93.19 84 GLU A C 1
ATOM 647 O O . GLU A 1 84 ? -12.395 -3.958 11.565 1.00 93.19 84 GLU A O 1
ATOM 652 N N . ALA A 1 85 ? -10.361 -4.912 11.602 1.00 92.88 85 ALA A N 1
ATOM 653 C CA . ALA A 1 85 ? -10.539 -5.555 12.906 1.00 92.88 85 ALA A CA 1
ATOM 654 C C . ALA A 1 85 ? -10.712 -4.545 14.059 1.00 92.88 85 ALA A C 1
ATOM 656 O O . ALA A 1 85 ? -11.386 -4.847 15.044 1.00 92.88 85 ALA A O 1
ATOM 657 N N . ALA A 1 86 ? -10.138 -3.346 13.929 1.00 90.62 86 ALA A N 1
ATOM 658 C CA . ALA A 1 86 ? -10.310 -2.232 14.862 1.00 90.62 86 ALA A CA 1
ATOM 659 C C . ALA A 1 86 ? -11.598 -1.412 14.621 1.00 90.62 86 ALA A C 1
ATOM 661 O O . ALA A 1 86 ? -11.889 -0.500 15.394 1.00 90.62 86 ALA A O 1
ATOM 662 N N . GLY A 1 87 ? -12.384 -1.735 13.585 1.00 92.38 87 GLY A N 1
ATOM 663 C CA . GLY A 1 87 ? -13.624 -1.033 13.229 1.00 92.38 87 GLY A CA 1
ATOM 664 C C . GLY A 1 87 ? -13.443 0.161 12.284 1.00 92.38 87 GLY A C 1
ATOM 665 O O . GLY A 1 87 ? -14.401 0.890 12.035 1.00 92.38 87 GLY A O 1
ATOM 666 N N . CYS A 1 88 ? -12.247 0.348 11.730 1.00 92.69 88 CYS A N 1
ATOM 667 C CA . CYS A 1 88 ? -11.879 1.452 10.841 1.00 92.69 88 CYS A CA 1
ATOM 668 C C . CYS A 1 88 ? -11.962 1.010 9.380 1.00 92.69 88 CYS A C 1
ATOM 670 O O . CYS A 1 88 ? -10.967 0.807 8.682 1.00 92.69 88 CYS A O 1
ATOM 672 N N . VAL A 1 89 ? -13.202 0.748 8.962 1.00 93.44 89 VAL A N 1
ATOM 673 C CA . VAL A 1 89 ? -13.534 0.094 7.689 1.00 93.44 89 VAL A CA 1
ATOM 674 C C . VAL A 1 89 ? -13.240 0.996 6.488 1.00 93.44 89 VAL A C 1
ATOM 676 O O . VAL A 1 89 ? -12.802 0.501 5.450 1.00 93.44 89 VAL A O 1
ATOM 679 N N . GLU A 1 90 ? -13.451 2.308 6.613 1.00 93.31 90 GLU A N 1
ATOM 680 C CA . GLU A 1 90 ? -13.194 3.257 5.522 1.00 93.31 90 GLU A CA 1
ATOM 681 C C . GLU A 1 90 ? -11.695 3.344 5.216 1.00 93.31 90 GLU A C 1
ATOM 683 O O . GLU A 1 90 ? -11.280 3.198 4.066 1.00 93.31 90 GLU A O 1
ATOM 688 N N . GLU A 1 91 ? -10.866 3.475 6.251 1.00 93.31 91 GLU A N 1
ATOM 689 C CA . GLU A 1 91 ? -9.413 3.518 6.122 1.00 93.31 91 GLU A CA 1
ATOM 690 C C . GLU A 1 91 ? -8.853 2.184 5.626 1.00 93.31 91 GLU A C 1
ATOM 692 O O . GLU A 1 91 ? -7.993 2.165 4.745 1.00 93.31 91 GLU A O 1
ATOM 697 N N . ALA A 1 92 ? -9.380 1.061 6.123 1.00 92.62 92 ALA A N 1
ATOM 698 C CA . ALA A 1 92 ? -9.046 -0.260 5.601 1.00 92.62 92 ALA A CA 1
ATOM 699 C C . ALA A 1 92 ? -9.362 -0.380 4.101 1.00 92.62 92 ALA A C 1
ATOM 701 O O . ALA A 1 92 ? -8.569 -0.937 3.340 1.00 92.62 92 ALA A O 1
ATOM 702 N N . GLY A 1 93 ? -10.498 0.168 3.657 1.00 94.75 93 GLY A N 1
ATOM 703 C CA . GLY A 1 93 ? -10.879 0.224 2.246 1.00 94.75 9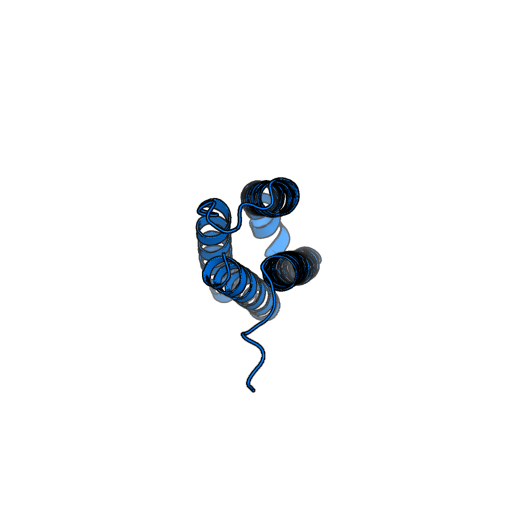3 GLY A CA 1
ATOM 704 C C . GLY A 1 93 ? -9.878 1.007 1.395 1.00 94.75 93 GLY A C 1
ATOM 705 O O . GLY A 1 93 ? -9.453 0.518 0.346 1.00 94.75 93 GLY A O 1
ATOM 706 N N . LEU A 1 94 ? -9.445 2.177 1.873 1.00 95.06 94 LEU A N 1
ATOM 707 C CA . LEU A 1 94 ? -8.430 2.998 1.206 1.00 95.06 94 LEU A CA 1
ATOM 708 C C . LEU A 1 94 ? -7.084 2.271 1.096 1.00 95.06 94 LEU A C 1
ATOM 710 O O . LEU A 1 94 ? -6.484 2.260 0.021 1.00 95.06 94 LEU A O 1
ATOM 714 N N . LEU A 1 95 ? -6.633 1.611 2.171 1.00 93.44 95 LEU A N 1
ATOM 715 C CA . LEU A 1 95 ? -5.388 0.835 2.156 1.00 93.44 95 LEU A CA 1
ATOM 716 C C . LEU A 1 95 ? -5.457 -0.363 1.195 1.00 93.44 95 LEU A C 1
ATOM 718 O O . LEU A 1 95 ? -4.490 -0.626 0.480 1.00 93.44 95 LEU A O 1
ATOM 722 N N . ARG A 1 96 ? -6.600 -1.059 1.105 1.00 95.12 96 ARG A N 1
ATOM 723 C CA . ARG A 1 96 ? -6.785 -2.147 0.123 1.00 95.12 96 ARG A CA 1
AT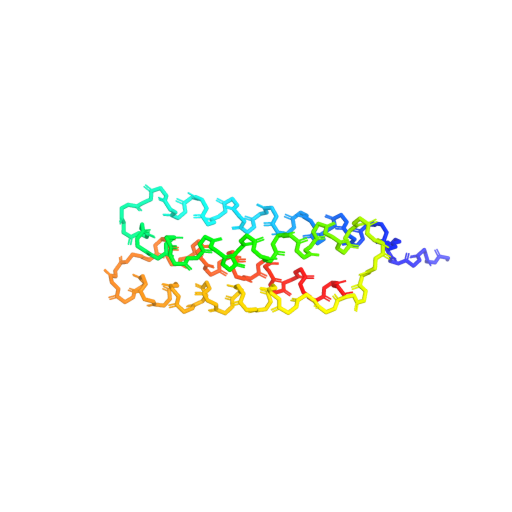OM 724 C C . ARG A 1 96 ? -6.771 -1.645 -1.312 1.00 95.12 96 ARG A C 1
ATOM 726 O O . ARG A 1 96 ? -6.161 -2.279 -2.170 1.00 95.12 96 ARG A O 1
ATOM 733 N N . GLU A 1 97 ? -7.430 -0.523 -1.590 1.00 95.81 97 GLU A N 1
ATOM 734 C CA . GLU A 1 97 ? -7.402 0.058 -2.932 1.00 95.81 97 GLU A CA 1
ATOM 735 C C . GLU A 1 97 ? -5.981 0.525 -3.285 1.00 95.81 97 GLU A C 1
ATOM 737 O O . GLU A 1 97 ? -5.523 0.273 -4.399 1.00 95.81 97 GLU A O 1
ATOM 742 N N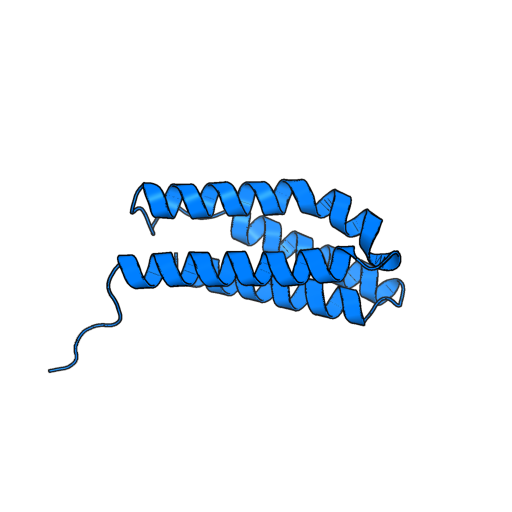 . ALA A 1 98 ? -5.233 1.091 -2.331 1.00 92.62 98 ALA A N 1
ATOM 743 C CA . ALA A 1 98 ? -3.825 1.428 -2.523 1.00 92.62 98 ALA A CA 1
ATOM 744 C C . ALA A 1 98 ? -2.981 0.186 -2.862 1.00 92.62 98 ALA A C 1
ATOM 746 O O . ALA A 1 98 ? -2.266 0.188 -3.865 1.00 92.62 98 ALA A O 1
ATOM 747 N N . ALA A 1 99 ? -3.123 -0.902 -2.095 1.00 93.06 99 ALA A N 1
ATOM 748 C CA . ALA A 1 99 ? -2.444 -2.171 -2.369 1.00 93.06 99 ALA A CA 1
ATOM 749 C C . ALA A 1 99 ? -2.761 -2.695 -3.775 1.00 93.06 99 ALA A C 1
ATOM 751 O O . ALA A 1 99 ? -1.872 -3.106 -4.523 1.00 93.06 99 ALA A O 1
ATOM 752 N N . ARG A 1 100 ? -4.034 -2.616 -4.175 1.00 93.88 100 ARG A N 1
ATOM 753 C CA . ARG A 1 100 ? -4.491 -3.024 -5.504 1.00 93.88 100 ARG A CA 1
ATOM 754 C C . ARG A 1 100 ? -3.810 -2.232 -6.617 1.00 93.88 100 ARG A C 1
ATOM 756 O O . ARG A 1 100 ? -3.419 -2.831 -7.619 1.00 93.88 100 ARG A O 1
ATOM 763 N N . ARG A 1 101 ? -3.636 -0.916 -6.455 1.00 92.38 101 ARG A N 1
ATOM 764 C CA . ARG A 1 101 ? -2.904 -0.094 -7.434 1.00 92.38 101 ARG A CA 1
ATOM 765 C C . ARG A 1 101 ? -1.441 -0.505 -7.548 1.00 92.38 101 ARG A C 1
ATOM 767 O O . ARG A 1 101 ? -0.949 -0.608 -8.668 1.00 92.38 101 ARG A O 1
ATOM 774 N N . LEU A 1 102 ? -0.782 -0.822 -6.433 1.00 89.38 102 LEU A N 1
ATOM 775 C CA . LEU A 1 102 ? 0.600 -1.311 -6.453 1.00 89.38 102 LEU A CA 1
ATOM 776 C C . LEU A 1 102 ? 0.725 -2.681 -7.138 1.00 89.38 102 LEU A C 1
ATOM 778 O O . LEU A 1 102 ? 1.637 -2.869 -7.937 1.00 89.38 102 LEU A O 1
ATOM 782 N N . TYR A 1 103 ? -0.217 -3.608 -6.928 1.00 90.62 103 TYR A N 1
ATOM 783 C CA . TYR A 1 103 ? -0.236 -4.880 -7.668 1.00 90.62 103 TYR A CA 1
ATOM 784 C C . TYR A 1 103 ? -0.455 -4.693 -9.171 1.00 90.62 103 TYR A C 1
ATOM 786 O O . TYR A 1 103 ? 0.135 -5.405 -9.981 1.00 90.62 103 TYR A O 1
ATOM 794 N N . MET A 1 104 ? -1.300 -3.739 -9.565 1.00 89.94 104 MET A N 1
ATOM 795 C CA . MET A 1 104 ? -1.474 -3.402 -10.979 1.00 89.94 104 MET A CA 1
ATOM 796 C C . MET A 1 104 ? -0.202 -2.790 -11.572 1.00 89.94 104 MET A C 1
ATOM 798 O O . MET A 1 104 ? 0.114 -3.071 -12.723 1.00 89.94 104 MET A O 1
ATOM 802 N N . ALA A 1 105 ? 0.521 -1.975 -10.800 1.00 84.94 105 ALA A N 1
ATOM 803 C CA . ALA A 1 105 ? 1.794 -1.398 -11.215 1.00 84.94 105 ALA A CA 1
ATOM 804 C C . ALA A 1 105 ? 2.864 -2.489 -11.397 1.00 84.94 105 ALA A C 1
ATOM 806 O O . ALA A 1 105 ? 3.525 -2.521 -12.430 1.00 84.94 105 ALA A O 1
ATOM 807 N N . ASP A 1 106 ? 2.961 -3.432 -10.456 1.00 83.81 106 ASP A N 1
ATOM 808 C CA . ASP A 1 106 ? 3.854 -4.596 -10.541 1.00 83.81 106 ASP A CA 1
ATOM 809 C C . ASP A 1 106 ? 3.538 -5.487 -11.753 1.00 83.81 106 ASP A C 1
ATOM 811 O O . ASP A 1 106 ? 4.440 -5.905 -12.467 1.00 83.81 106 ASP A O 1
ATOM 815 N N . ALA A 1 107 ? 2.257 -5.715 -12.063 1.00 84.06 107 ALA A N 1
ATOM 816 C CA . ALA A 1 107 ? 1.853 -6.500 -13.232 1.00 84.06 107 ALA A CA 1
ATOM 817 C C . ALA A 1 107 ? 2.207 -5.843 -14.583 1.00 84.06 107 ALA A C 1
ATOM 819 O O . ALA A 1 107 ? 2.162 -6.509 -15.622 1.00 84.06 107 ALA A O 1
ATOM 820 N N . LEU A 1 108 ? 2.494 -4.538 -14.584 1.00 78.75 108 LEU A N 1
ATOM 821 C CA . LEU A 1 108 ? 2.876 -3.782 -15.774 1.00 78.75 108 LEU A CA 1
ATOM 822 C C . LEU A 1 108 ? 4.393 -3.666 -15.951 1.00 78.75 108 LEU A C 1
ATOM 824 O O . LEU A 1 108 ? 4.809 -3.419 -17.085 1.00 78.75 108 LEU A O 1
ATOM 828 N N . ALA A 1 109 ? 5.184 -3.829 -14.886 1.00 71.81 109 ALA A N 1
ATOM 829 C CA . ALA A 1 109 ? 6.648 -3.817 -14.926 1.00 71.81 109 ALA A CA 1
ATOM 830 C C . ALA A 1 109 ? 7.179 -5.065 -15.658 1.00 71.81 109 ALA A C 1
ATOM 832 O O . ALA A 1 109 ? 7.740 -4.895 -16.770 1.00 71.81 109 ALA A O 1
#

pLDDT: mean 83.08, std 11.4, range [41.97, 95.81]